Protein AF-A0A972YE16-F1 (afdb_monomer)

pLDDT: mean 86.66, std 11.6, range [50.47, 97.06]

Secondary structure (DSSP, 8-state):
-HHHHHHHHHHHHHHHHHHHHHHHHHHHH----SSSSS-TTHHHHHHHHHHHHHHHHHHHHHHTT---S------HHHHHHHHHHHHHHHHHHHHHHHHHHHHHHHHHHHHHHHHTT---HHHHHHHHHHHHHHHHIIIIIIS-PPPP----

Sequence (152 aa):
MMYNKTIDVCSGIFLSLLSIAIYLYAEQQYVGSGVNRYGPNFFPQVVSVMLLLASLTLIYQALKGNSLKNFETINKKGFIRTSIVLGFAIAYLFLMQVAGFYLATGIFLFVTMKFLGLKSYLVTLIVSACVATIVFGIFKVFLKIPLPEGLF

Structure (mmCIF, N/CA/C/O backbone):
data_AF-A0A972YE16-F1
#
_entry.id   AF-A0A972YE16-F1
#
loop_
_atom_site.group_PDB
_atom_site.id
_atom_site.type_symbol
_atom_site.label_atom_id
_atom_site.label_alt_id
_atom_site.label_comp_id
_atom_site.label_asym_id
_atom_site.label_entity_id
_atom_site.label_seq_id
_atom_site.pdbx_PDB_ins_code
_atom_site.Cartn_x
_atom_site.Cartn_y
_atom_site.Cartn_z
_atom_site.occupancy
_atom_site.B_iso_or_equiv
_atom_site.auth_seq_id
_atom_site.auth_comp_id
_atom_site.auth_asym_id
_atom_site.auth_atom_id
_atom_site.pdbx_PDB_model_num
ATOM 1 N N . MET A 1 1 ? -19.187 -2.133 26.327 1.00 50.47 1 MET A N 1
ATOM 2 C CA . MET A 1 1 ? -18.179 -1.046 26.255 1.00 50.47 1 MET A CA 1
ATOM 3 C C . MET A 1 1 ? -16.762 -1.551 26.547 1.00 50.47 1 MET A C 1
ATOM 5 O O . MET A 1 1 ? -15.884 -1.274 25.747 1.00 50.47 1 MET A O 1
ATOM 9 N N . MET A 1 2 ? -16.529 -2.345 27.605 1.00 55.69 2 MET A N 1
ATOM 10 C CA . MET A 1 2 ? -15.196 -2.925 27.891 1.00 55.69 2 MET A CA 1
ATOM 11 C C . MET A 1 2 ? -14.689 -3.917 26.825 1.00 55.69 2 MET A C 1
ATOM 13 O O . MET A 1 2 ? -13.504 -3.914 26.527 1.00 55.69 2 MET A O 1
ATOM 17 N N . TYR A 1 3 ? -15.576 -4.710 26.207 1.00 64.75 3 TYR A N 1
ATOM 18 C CA . TYR A 1 3 ? -1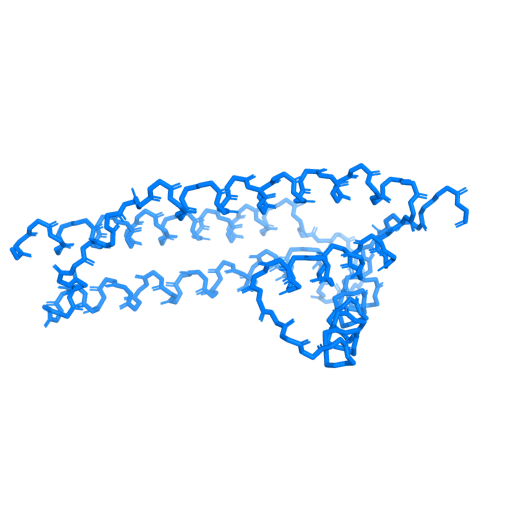5.216 -5.696 25.172 1.00 64.75 3 TYR A CA 1
ATOM 19 C C . TYR A 1 3 ? -14.510 -5.070 23.953 1.00 64.75 3 TYR A C 1
ATOM 21 O O . TYR A 1 3 ? -13.434 -5.517 23.568 1.00 64.75 3 TYR A O 1
ATOM 29 N N . ASN A 1 4 ? -15.059 -3.979 23.404 1.00 72.75 4 ASN A N 1
ATOM 30 C CA . ASN A 1 4 ? -14.493 -3.291 22.236 1.00 72.75 4 ASN A CA 1
ATOM 31 C C . ASN A 1 4 ? -13.130 -2.666 22.564 1.00 72.75 4 ASN A C 1
ATOM 33 O O . ASN A 1 4 ? -12.197 -2.771 21.778 1.00 72.75 4 ASN A O 1
ATOM 37 N N . LYS A 1 5 ? -12.984 -2.095 23.769 1.00 79.00 5 LYS A N 1
ATOM 38 C CA . LYS A 1 5 ? -11.709 -1.544 24.241 1.00 79.00 5 LYS A CA 1
ATOM 39 C C . LYS A 1 5 ? -10.611 -2.611 24.283 1.00 79.00 5 LYS A C 1
ATOM 41 O O . LYS A 1 5 ? -9.505 -2.351 23.824 1.00 79.00 5 LYS A O 1
ATOM 46 N N . THR A 1 6 ? -10.901 -3.797 24.821 1.00 82.62 6 THR A N 1
ATOM 47 C CA . THR A 1 6 ? -9.911 -4.882 24.902 1.00 82.62 6 THR A CA 1
ATOM 48 C C . THR A 1 6 ? -9.509 -5.385 23.514 1.00 82.62 6 THR A C 1
ATOM 50 O O . THR A 1 6 ? -8.330 -5.650 23.296 1.00 82.62 6 THR A O 1
ATOM 53 N N . ILE A 1 7 ? -10.446 -5.462 22.563 1.00 84.75 7 ILE A N 1
ATOM 54 C CA . ILE A 1 7 ? -10.161 -5.880 21.180 1.00 84.75 7 ILE A CA 1
ATOM 55 C C . ILE A 1 7 ? -9.313 -4.848 20.441 1.00 84.75 7 ILE A C 1
ATOM 57 O O . ILE A 1 7 ? -8.331 -5.233 19.810 1.00 84.75 7 ILE A O 1
ATOM 61 N N . ASP A 1 8 ? -9.644 -3.560 20.540 1.00 87.44 8 ASP A N 1
ATOM 62 C CA . ASP A 1 8 ? -8.878 -2.497 19.881 1.00 87.44 8 ASP A CA 1
ATOM 63 C C . ASP A 1 8 ? -7.451 -2.428 20.445 1.00 87.44 8 ASP A C 1
ATOM 65 O O . ASP A 1 8 ? -6.483 -2.346 19.691 1.00 87.44 8 ASP A O 1
ATOM 69 N N . VAL A 1 9 ? -7.291 -2.547 21.769 1.00 89.88 9 VAL A N 1
ATOM 70 C CA . VAL A 1 9 ? -5.966 -2.594 22.408 1.00 89.88 9 VAL A CA 1
ATOM 71 C C . VAL A 1 9 ? -5.197 -3.852 21.997 1.00 89.88 9 VAL A C 1
ATOM 73 O O . VAL A 1 9 ? -4.026 -3.751 21.643 1.00 89.88 9 VAL A O 1
ATOM 76 N N . CYS A 1 10 ? -5.835 -5.025 21.995 1.00 91.69 10 CYS A N 1
ATOM 77 C CA . CYS A 1 10 ? -5.191 -6.277 21.596 1.00 91.69 10 CYS A CA 1
ATOM 78 C C . CYS A 1 10 ? -4.760 -6.249 20.121 1.00 91.69 10 CYS A C 1
ATOM 80 O O . CYS A 1 10 ? -3.615 -6.571 19.808 1.00 91.69 10 CYS A O 1
ATOM 82 N N . SER A 1 11 ? -5.637 -5.774 19.233 1.00 91.44 11 SER A N 1
ATOM 83 C CA . SER A 1 11 ? -5.346 -5.595 17.806 1.00 91.44 11 SER A CA 1
ATOM 84 C C . SER A 1 11 ? -4.216 -4.590 17.603 1.00 91.44 11 SER A C 1
ATOM 86 O O . SER A 1 11 ? -3.296 -4.845 16.834 1.00 91.44 11 SER A O 1
ATOM 88 N N . GLY A 1 12 ? -4.234 -3.474 18.334 1.00 92.69 12 GLY A N 1
ATOM 89 C CA . GLY A 1 12 ? -3.176 -2.470 18.288 1.00 92.69 12 GLY A CA 1
ATOM 90 C C . GLY A 1 12 ? -1.822 -3.009 18.748 1.00 92.69 12 GLY A C 1
ATOM 91 O O . GLY A 1 12 ? -0.823 -2.773 18.078 1.00 92.69 12 GLY A O 1
ATOM 92 N N . ILE A 1 13 ? -1.778 -3.774 19.844 1.00 94.69 13 ILE A N 1
ATOM 93 C CA . ILE A 1 13 ? -0.544 -4.416 20.332 1.00 94.69 13 ILE A CA 1
ATOM 94 C C . ILE A 1 13 ? -0.027 -5.441 19.318 1.00 94.69 13 ILE A C 1
ATOM 96 O O . ILE A 1 13 ? 1.165 -5.489 19.028 1.00 94.69 13 ILE A O 1
ATOM 100 N N . PHE A 1 14 ? -0.913 -6.255 18.749 1.00 96.12 14 PHE A N 1
ATOM 101 C CA . PHE A 1 14 ? -0.526 -7.212 17.719 1.00 96.12 14 PHE A CA 1
ATOM 102 C C . PHE A 1 14 ? 0.060 -6.509 16.485 1.00 96.12 14 PHE A C 1
ATOM 104 O O . PHE A 1 14 ? 1.132 -6.883 16.009 1.00 96.12 14 PHE A O 1
ATOM 111 N N . LEU A 1 15 ? -0.606 -5.460 15.992 1.00 95.81 15 LEU A N 1
ATOM 112 C CA . LEU A 1 15 ? -0.152 -4.694 14.831 1.00 95.81 15 LEU A CA 1
ATOM 113 C C . LEU A 1 15 ? 1.155 -3.939 15.103 1.00 95.81 15 LEU A C 1
ATOM 115 O O . LEU A 1 15 ? 1.986 -3.844 14.200 1.00 95.81 15 LEU A O 1
ATOM 119 N N . SER A 1 16 ? 1.371 -3.436 16.322 1.00 95.69 16 SER A N 1
ATOM 120 C CA . SER A 1 16 ? 2.624 -2.767 16.685 1.00 95.69 16 SER A CA 1
ATOM 121 C C . SER A 1 16 ? 3.795 -3.751 16.726 1.00 95.69 16 SER A C 1
ATOM 123 O O . SER A 1 16 ? 4.851 -3.464 16.160 1.00 95.69 16 SER A O 1
ATOM 125 N N . LEU A 1 17 ? 3.599 -4.943 17.299 1.00 96.88 17 LEU A N 1
ATOM 126 C CA . LEU A 1 17 ? 4.597 -6.017 17.284 1.00 96.88 17 LEU A CA 1
ATOM 127 C C . LEU A 1 17 ? 4.903 -6.482 15.858 1.00 96.88 17 LEU A C 1
ATOM 129 O O . LEU A 1 17 ? 6.072 -6.580 15.485 1.00 96.88 17 LEU A O 1
ATOM 133 N N . LEU A 1 18 ? 3.867 -6.712 15.044 1.00 96.50 18 LEU A N 1
ATOM 134 C CA . LEU A 1 18 ? 4.016 -7.075 13.634 1.00 96.50 18 LEU A CA 1
ATOM 135 C C . LEU A 1 18 ? 4.799 -6.004 12.868 1.00 96.50 18 LEU A C 1
ATOM 137 O O . LEU A 1 18 ? 5.696 -6.327 12.094 1.00 96.50 18 LEU A O 1
ATOM 141 N N . SER A 1 19 ? 4.498 -4.731 13.112 1.00 95.69 19 SER A N 1
ATOM 142 C CA . SER A 1 19 ? 5.213 -3.614 12.509 1.00 95.69 19 SER A CA 1
ATOM 143 C C . SER A 1 19 ? 6.702 -3.621 12.859 1.00 95.69 19 SER A C 1
ATOM 145 O O . SER A 1 19 ? 7.539 -3.477 11.969 1.00 95.69 19 SER A O 1
ATOM 147 N N . ILE A 1 20 ? 7.046 -3.783 14.139 1.00 96.00 20 ILE A N 1
ATOM 148 C CA . ILE A 1 20 ? 8.446 -3.837 14.582 1.00 96.00 20 ILE A CA 1
ATOM 149 C C . ILE A 1 20 ? 9.151 -5.038 13.940 1.00 96.00 20 ILE A C 1
ATOM 151 O O . ILE A 1 20 ? 10.258 -4.896 13.425 1.00 96.00 20 ILE A O 1
ATOM 155 N N . ALA A 1 21 ? 8.491 -6.198 13.898 1.00 95.12 21 ALA A N 1
ATOM 156 C CA . ALA A 1 21 ? 9.028 -7.391 13.254 1.00 95.12 21 ALA A CA 1
ATOM 157 C C . ALA A 1 21 ? 9.303 -7.169 11.757 1.00 95.12 21 ALA A C 1
ATOM 159 O O . ALA A 1 21 ? 10.379 -7.528 11.283 1.00 95.12 21 ALA A O 1
ATOM 160 N N . ILE A 1 22 ? 8.381 -6.532 11.024 1.00 93.56 22 ILE A N 1
ATOM 161 C CA . ILE A 1 22 ? 8.568 -6.196 9.603 1.00 93.56 22 ILE A CA 1
ATOM 162 C C . ILE A 1 22 ? 9.753 -5.242 9.422 1.00 93.56 22 ILE A C 1
ATOM 164 O O . ILE A 1 22 ? 10.567 -5.466 8.527 1.00 93.56 22 ILE A O 1
ATOM 168 N N . TYR A 1 23 ? 9.870 -4.207 10.260 1.00 94.12 23 TYR A N 1
ATOM 169 C CA . TYR A 1 23 ? 10.967 -3.238 10.173 1.00 94.12 23 TYR A CA 1
ATOM 170 C C . TYR A 1 23 ? 12.328 -3.924 10.343 1.00 94.12 23 TYR A C 1
ATOM 172 O O . TYR A 1 23 ? 13.205 -3.785 9.490 1.00 94.12 23 TYR A O 1
ATOM 180 N N . LEU A 1 24 ? 12.477 -4.711 11.414 1.00 92.75 24 LEU A N 1
ATOM 181 C CA . LEU A 1 24 ? 13.721 -5.419 11.728 1.00 92.75 24 LEU A CA 1
ATOM 182 C C . LEU A 1 24 ? 14.053 -6.478 10.673 1.00 92.75 24 LEU A C 1
ATOM 184 O O . LEU A 1 24 ? 15.202 -6.600 10.258 1.00 92.75 24 LEU A O 1
ATOM 188 N N . TYR A 1 25 ? 13.051 -7.223 10.199 1.00 90.75 25 TYR A N 1
ATOM 189 C CA . TYR A 1 25 ? 13.246 -8.206 9.136 1.00 90.75 25 TYR A CA 1
ATOM 190 C C . TYR A 1 25 ? 13.701 -7.538 7.837 1.00 90.75 25 TYR A C 1
ATOM 192 O O . TYR A 1 25 ? 14.615 -8.026 7.172 1.00 90.75 25 TYR A O 1
ATOM 200 N N . ALA A 1 26 ? 13.105 -6.395 7.489 1.00 87.81 26 ALA A N 1
ATOM 201 C CA . ALA A 1 26 ? 13.488 -5.659 6.298 1.00 87.81 26 ALA A CA 1
ATOM 202 C C . ALA A 1 26 ? 14.907 -5.094 6.383 1.00 87.81 26 ALA A C 1
ATOM 204 O O . ALA A 1 26 ? 15.638 -5.109 5.392 1.00 87.81 26 ALA A O 1
ATOM 205 N N . GLU A 1 27 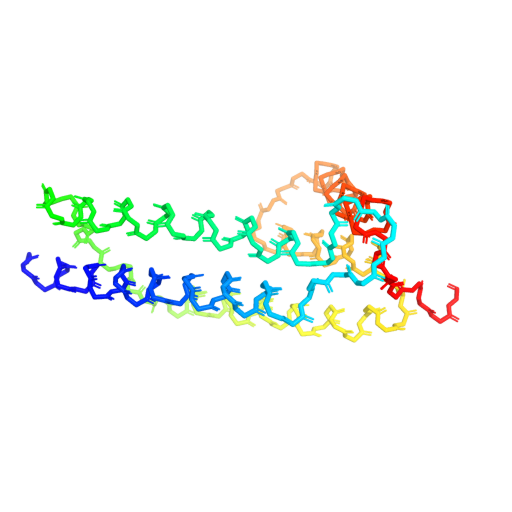? 15.307 -4.637 7.566 1.00 85.12 27 GLU A N 1
ATOM 206 C CA . GLU A 1 27 ? 16.671 -4.200 7.839 1.00 85.12 27 GLU A CA 1
ATOM 207 C C . GLU A 1 27 ? 17.679 -5.356 7.776 1.00 85.12 27 GLU A C 1
ATOM 209 O O . GLU A 1 27 ? 18.785 -5.173 7.290 1.00 85.12 27 GLU A O 1
ATOM 214 N N . GLN A 1 28 ? 17.322 -6.570 8.188 1.00 84.12 28 GLN A N 1
ATOM 215 C CA . GLN A 1 28 ? 18.258 -7.696 8.116 1.00 84.12 28 GLN A CA 1
ATOM 216 C C . GLN A 1 28 ? 18.376 -8.306 6.713 1.00 84.12 28 GLN A C 1
ATOM 218 O O . GLN A 1 28 ? 19.469 -8.685 6.302 1.00 84.12 28 GLN A O 1
ATOM 223 N N . GLN A 1 29 ? 17.263 -8.430 5.985 1.00 78.56 29 GLN A N 1
ATOM 224 C CA . GLN A 1 29 ? 17.197 -9.230 4.751 1.00 78.56 29 GLN A CA 1
ATOM 225 C C . GLN A 1 29 ? 17.293 -8.405 3.467 1.00 78.56 29 GLN A C 1
ATOM 227 O O . GLN A 1 29 ? 17.747 -8.911 2.444 1.00 78.56 29 GLN A O 1
ATOM 232 N N . TYR A 1 30 ? 16.864 -7.140 3.496 1.00 71.81 30 TYR A N 1
ATOM 233 C CA . TYR A 1 30 ? 16.756 -6.306 2.294 1.00 71.81 30 TYR A CA 1
ATOM 234 C C . TYR A 1 30 ? 17.708 -5.105 2.302 1.00 71.81 30 TYR A C 1
ATOM 236 O O . TYR A 1 30 ? 17.550 -4.192 1.482 1.00 71.81 30 TYR A O 1
ATOM 244 N N . VAL A 1 31 ? 18.693 -5.077 3.212 1.00 68.94 31 VAL A N 1
ATOM 245 C CA . VAL A 1 31 ? 19.793 -4.107 3.146 1.00 68.94 31 VAL A CA 1
ATOM 246 C C . VAL A 1 31 ? 20.580 -4.375 1.870 1.00 68.94 31 VAL A C 1
ATOM 248 O O . VAL A 1 31 ? 21.307 -5.357 1.740 1.00 68.94 31 VAL A O 1
ATOM 251 N N . GLY A 1 32 ? 20.373 -3.504 0.884 1.00 61.94 32 GLY A N 1
ATOM 252 C CA . GLY A 1 32 ? 21.047 -3.593 -0.401 1.00 61.94 32 GLY A CA 1
ATOM 253 C C . GLY A 1 32 ? 22.553 -3.429 -0.221 1.00 61.94 32 GLY A C 1
ATOM 254 O O . GLY A 1 32 ? 23.014 -2.407 0.277 1.00 61.94 32 GLY A O 1
ATOM 255 N N . SER A 1 33 ? 23.329 -4.412 -0.667 1.00 54.09 33 SER A N 1
ATOM 256 C CA . SER A 1 33 ? 24.799 -4.399 -0.637 1.00 54.09 33 SER A CA 1
ATOM 257 C C . SER A 1 33 ? 25.407 -3.537 -1.763 1.00 54.09 33 SER A C 1
ATOM 259 O O . SER A 1 33 ? 26.363 -3.951 -2.414 1.00 54.09 33 SER A O 1
ATOM 261 N N . GLY A 1 34 ? 24.836 -2.364 -2.063 1.00 55.38 34 GLY A N 1
ATOM 262 C CA . GLY A 1 34 ? 25.173 -1.588 -3.264 1.00 55.38 34 GLY A CA 1
ATOM 263 C C . GLY A 1 34 ? 25.252 -0.075 -3.055 1.00 55.38 34 GLY A C 1
ATOM 264 O O . GLY A 1 34 ? 24.704 0.467 -2.107 1.00 55.38 34 GLY A O 1
ATOM 265 N N . VAL A 1 35 ? 25.901 0.605 -4.007 1.00 54.59 35 VAL A N 1
ATOM 266 C CA . VAL A 1 35 ? 26.307 2.034 -4.050 1.00 54.59 35 VAL A CA 1
ATOM 267 C C . VAL A 1 35 ? 25.172 3.068 -3.821 1.00 54.59 35 VAL A C 1
ATOM 269 O O . VAL A 1 35 ? 25.432 4.266 -3.757 1.00 54.59 35 VAL A O 1
ATOM 272 N N . ASN A 1 36 ? 23.906 2.655 -3.682 1.00 58.38 36 ASN A N 1
ATOM 273 C CA . ASN A 1 36 ? 22.781 3.568 -3.442 1.00 58.38 36 ASN A CA 1
ATOM 274 C C . ASN A 1 36 ? 22.470 3.704 -1.944 1.00 58.38 36 ASN A C 1
ATOM 276 O O . ASN A 1 36 ? 22.448 2.728 -1.203 1.00 58.38 36 ASN A O 1
ATOM 280 N N . ARG A 1 37 ? 22.130 4.927 -1.524 1.00 62.50 37 ARG A N 1
ATOM 281 C CA . ARG A 1 37 ? 21.771 5.272 -0.136 1.00 62.50 37 ARG A CA 1
ATOM 282 C C . ARG A 1 37 ? 20.465 4.623 0.357 1.00 62.50 37 ARG A C 1
ATOM 284 O O . ARG A 1 37 ? 20.266 4.531 1.562 1.00 62.50 37 ARG A O 1
ATOM 291 N N . TYR A 1 38 ? 19.592 4.189 -0.554 1.00 67.69 38 TYR A N 1
ATOM 292 C CA . TYR A 1 38 ? 18.311 3.549 -0.244 1.00 67.69 38 TYR A CA 1
ATOM 293 C C . TYR A 1 38 ? 18.196 2.227 -1.007 1.00 67.69 38 TYR A C 1
ATOM 295 O O . TYR A 1 38 ? 18.365 2.201 -2.227 1.00 67.69 38 TYR A O 1
ATOM 303 N N . GLY A 1 39 ? 17.949 1.139 -0.276 1.00 74.19 39 GLY A N 1
ATOM 304 C CA . GLY A 1 39 ? 17.786 -0.206 -0.822 1.00 74.19 39 GLY A CA 1
ATOM 305 C C . GLY A 1 39 ? 16.321 -0.660 -0.857 1.00 74.19 39 GLY A C 1
ATOM 306 O O . GLY A 1 39 ? 15.423 0.081 -0.446 1.00 74.19 39 GLY A O 1
ATOM 307 N N . PRO A 1 40 ? 16.060 -1.899 -1.309 1.00 79.31 40 PRO A N 1
ATOM 308 C CA . PRO A 1 40 ? 14.720 -2.492 -1.316 1.00 79.31 40 PRO A CA 1
ATOM 309 C C . PRO A 1 40 ? 14.049 -2.544 0.068 1.00 79.31 40 PRO A C 1
ATOM 311 O O . PRO A 1 40 ? 12.823 -2.575 0.146 1.00 79.31 40 PRO A O 1
ATOM 314 N N . ASN A 1 41 ? 14.831 -2.492 1.155 1.00 85.75 41 ASN A N 1
ATOM 315 C CA . ASN A 1 41 ? 14.352 -2.365 2.535 1.00 85.75 41 ASN A CA 1
ATOM 316 C C . ASN A 1 41 ? 13.548 -1.089 2.817 1.00 85.75 41 ASN A C 1
ATOM 318 O O . ASN A 1 41 ? 12.711 -1.097 3.720 1.00 85.75 41 ASN A O 1
ATOM 322 N N . PHE A 1 42 ? 13.760 -0.015 2.051 1.00 87.94 42 PHE A N 1
ATOM 323 C CA . PHE A 1 42 ? 13.134 1.279 2.312 1.00 87.94 42 PHE A CA 1
ATOM 324 C C . PHE A 1 42 ? 11.604 1.205 2.267 1.00 87.94 42 PHE A C 1
ATOM 326 O O . PHE A 1 42 ? 10.927 1.748 3.138 1.00 87.94 42 PHE A O 1
ATOM 333 N N . PHE A 1 43 ? 11.039 0.501 1.281 1.00 88.12 43 PHE A N 1
ATOM 334 C CA . PHE A 1 43 ? 9.586 0.403 1.147 1.00 88.12 43 PHE A CA 1
ATOM 335 C C . PHE A 1 43 ? 8.934 -0.351 2.323 1.00 88.12 43 PHE A C 1
ATOM 337 O O . PHE A 1 43 ? 8.056 0.232 2.968 1.00 88.12 43 PHE A O 1
ATOM 344 N N . PRO A 1 44 ? 9.370 -1.577 2.686 1.00 89.94 44 PRO A N 1
ATOM 345 C CA . PRO A 1 44 ? 8.880 -2.252 3.887 1.00 89.94 44 PRO A CA 1
ATOM 346 C C . PRO A 1 44 ? 9.051 -1.426 5.169 1.00 89.94 44 PRO A C 1
ATOM 348 O O . PRO A 1 44 ? 8.147 -1.405 6.004 1.00 89.94 44 PRO A O 1
ATOM 351 N N . GLN A 1 45 ? 10.167 -0.702 5.314 1.00 92.00 45 GLN A N 1
ATOM 352 C CA . GLN A 1 45 ? 10.418 0.157 6.473 1.00 92.00 45 GLN A CA 1
ATOM 353 C C . G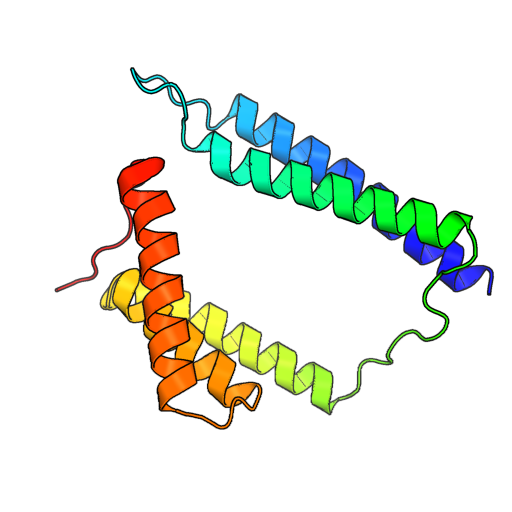LN A 1 45 ? 9.404 1.302 6.563 1.00 92.00 45 GLN A C 1
ATOM 355 O O . GLN A 1 45 ? 8.786 1.480 7.611 1.00 92.00 45 GLN A O 1
ATOM 360 N N . VAL A 1 46 ? 9.149 2.031 5.474 1.00 93.38 46 VAL A N 1
ATOM 361 C CA . VAL A 1 46 ? 8.144 3.111 5.465 1.00 93.38 46 VAL A CA 1
ATOM 362 C C . VAL A 1 46 ? 6.752 2.575 5.806 1.00 93.38 46 VAL A C 1
ATOM 364 O O . VAL A 1 46 ? 6.067 3.147 6.656 1.00 93.38 46 VAL A O 1
ATOM 367 N N . VAL A 1 47 ? 6.346 1.455 5.196 1.00 93.62 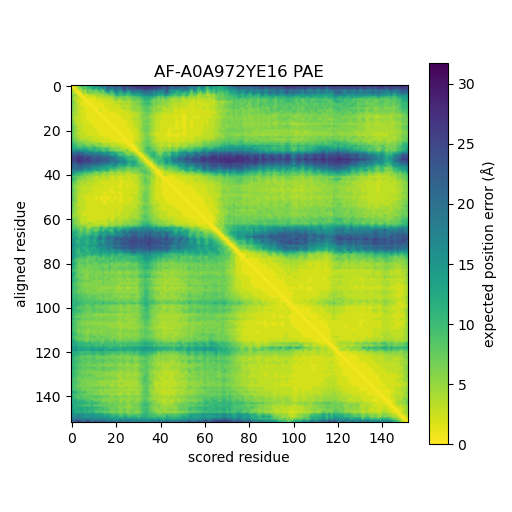47 VAL A N 1
ATOM 368 C CA . VAL A 1 47 ? 5.041 0.827 5.466 1.00 93.62 47 VAL A CA 1
ATOM 369 C C . VAL A 1 47 ? 4.935 0.384 6.923 1.00 93.62 47 VAL A C 1
ATOM 371 O O . VAL A 1 47 ? 3.902 0.610 7.551 1.00 93.62 47 VAL A O 1
ATOM 374 N N . SER A 1 48 ? 6.000 -0.189 7.488 1.00 94.94 48 SER A N 1
ATOM 375 C CA . SER A 1 48 ? 6.017 -0.556 8.904 1.00 94.94 48 SER A CA 1
ATOM 376 C C . SER A 1 48 ? 5.888 0.676 9.804 1.00 94.94 48 SER A C 1
ATOM 378 O O . SER A 1 48 ? 5.016 0.703 10.657 1.00 94.94 48 SER A O 1
ATOM 380 N N . VAL A 1 49 ? 6.614 1.771 9.563 1.00 96.00 49 VAL A N 1
ATOM 381 C CA . VAL A 1 49 ? 6.454 2.998 10.366 1.00 96.00 49 VAL A CA 1
ATOM 382 C C . VAL A 1 49 ? 5.017 3.530 10.298 1.00 96.00 49 VAL A C 1
ATOM 384 O O . VAL A 1 49 ? 4.443 3.880 11.330 1.00 96.00 49 VAL A O 1
ATOM 387 N N . MET A 1 50 ? 4.394 3.536 9.115 1.00 96.38 50 MET A N 1
ATOM 388 C CA . MET A 1 50 ? 2.981 3.914 8.973 1.00 96.38 50 MET A CA 1
ATOM 389 C C . MET A 1 50 ? 2.050 2.981 9.759 1.00 96.38 50 MET A C 1
ATOM 391 O O . MET A 1 50 ? 1.131 3.456 10.429 1.00 96.38 50 MET A O 1
ATOM 395 N N . LEU A 1 51 ? 2.298 1.669 9.715 1.00 96.44 51 LEU A N 1
ATOM 396 C CA . LEU A 1 51 ? 1.537 0.674 10.470 1.00 96.44 51 LEU A CA 1
ATOM 397 C C . LEU A 1 51 ? 1.706 0.862 11.983 1.00 96.44 51 LEU A C 1
ATOM 399 O O . LEU A 1 51 ? 0.721 0.792 12.718 1.00 96.44 51 LEU A O 1
ATOM 403 N N . LEU A 1 52 ? 2.922 1.161 12.447 1.00 97.06 52 LEU A N 1
ATOM 404 C CA . LEU A 1 52 ? 3.204 1.461 13.845 1.00 97.06 52 LEU A CA 1
ATOM 405 C C . LEU A 1 52 ? 2.405 2.681 14.299 1.00 97.06 52 LEU A C 1
ATOM 407 O O . LEU A 1 52 ? 1.687 2.602 15.293 1.00 97.06 52 LEU A O 1
ATOM 411 N N . LEU A 1 53 ? 2.451 3.780 13.545 1.00 96.75 53 LEU A N 1
ATOM 412 C CA . LEU A 1 53 ? 1.677 4.985 13.852 1.00 96.75 53 LEU A CA 1
ATOM 413 C C . LEU A 1 53 ? 0.171 4.693 13.884 1.00 96.75 53 LEU A C 1
ATOM 415 O O . LEU A 1 53 ? -0.508 5.072 14.841 1.00 96.75 53 LEU A O 1
ATOM 419 N N . ALA A 1 54 ? -0.351 3.956 12.902 1.00 94.69 54 ALA A N 1
ATOM 420 C CA . ALA A 1 54 ? -1.750 3.538 12.886 1.00 94.69 54 ALA A CA 1
ATOM 421 C C . ALA A 1 54 ? -2.106 2.697 14.130 1.00 94.69 54 ALA A C 1
ATOM 423 O O . ALA A 1 54 ? -3.100 2.973 14.799 1.00 94.69 54 ALA A O 1
ATOM 424 N N . SER A 1 55 ? -1.260 1.738 14.513 1.00 94.56 55 SER A N 1
ATOM 425 C CA . SER A 1 55 ? -1.477 0.898 15.697 1.00 94.56 55 SER A CA 1
ATOM 426 C C . SER A 1 55 ? -1.460 1.701 17.005 1.00 94.56 55 SER A C 1
ATOM 428 O O . SER A 1 55 ? -2.326 1.516 17.861 1.00 94.56 55 SER A O 1
ATOM 430 N N . LEU A 1 56 ? -0.545 2.668 17.138 1.00 94.56 56 LEU A N 1
ATOM 431 C CA . LEU A 1 56 ? -0.461 3.550 18.302 1.00 94.56 56 LEU A CA 1
ATOM 432 C C . LEU A 1 56 ? -1.684 4.464 18.401 1.00 94.56 56 LEU A C 1
ATOM 434 O O . LEU A 1 56 ? -2.234 4.635 19.489 1.00 94.56 56 LEU A O 1
ATOM 438 N N . THR A 1 57 ? -2.158 5.012 17.276 1.00 92.75 57 THR A N 1
ATOM 439 C CA . THR A 1 57 ? -3.390 5.819 17.263 1.00 92.75 57 THR A CA 1
ATOM 440 C C . THR A 1 57 ? -4.627 4.992 17.615 1.00 92.75 57 THR A C 1
ATOM 442 O O . THR A 1 57 ? -5.524 5.512 18.282 1.00 92.75 57 THR A O 1
ATOM 445 N N . LEU A 1 58 ? -4.677 3.711 17.236 1.00 91.62 58 LEU A N 1
ATOM 446 C CA . LEU A 1 58 ? -5.744 2.783 17.625 1.00 91.62 58 LEU A CA 1
ATOM 447 C C . LEU A 1 58 ? -5.747 2.550 19.146 1.00 91.62 58 LEU A C 1
ATOM 449 O O . LEU A 1 58 ? -6.778 2.727 19.795 1.00 91.62 58 LEU A O 1
ATOM 453 N N . ILE A 1 59 ? -4.583 2.239 19.731 1.00 91.00 59 ILE A N 1
ATOM 454 C CA . ILE A 1 59 ? -4.428 2.056 21.185 1.00 91.00 59 ILE A CA 1
ATOM 455 C C . ILE A 1 59 ? -4.806 3.342 21.924 1.00 91.00 59 ILE A C 1
ATOM 457 O O . ILE A 1 59 ? -5.584 3.302 22.877 1.00 91.00 59 ILE A O 1
ATOM 461 N N . TYR A 1 60 ? -4.302 4.493 21.472 1.00 92.06 60 TYR A N 1
ATOM 462 C CA . TYR A 1 60 ? -4.602 5.789 22.079 1.00 92.06 60 TYR A CA 1
ATOM 463 C C . TYR A 1 60 ? -6.110 6.085 22.082 1.00 92.06 60 TYR A C 1
ATOM 465 O O . TYR A 1 60 ? -6.665 6.478 23.112 1.00 92.06 60 TYR A O 1
ATOM 473 N N . GLN A 1 61 ? -6.800 5.841 20.963 1.00 88.12 61 GLN A N 1
ATOM 474 C CA . GLN A 1 61 ? -8.252 6.015 20.869 1.00 88.12 61 GLN A CA 1
ATOM 475 C C . GLN A 1 61 ? -9.012 5.049 21.786 1.00 88.12 61 GLN A C 1
ATOM 477 O O . GLN A 1 61 ? -9.944 5.472 22.478 1.00 88.12 61 GLN A O 1
ATOM 482 N N . ALA A 1 62 ? -8.587 3.787 21.862 1.00 87.88 62 ALA A N 1
ATOM 483 C CA . ALA A 1 62 ? -9.189 2.792 22.744 1.00 87.88 62 ALA A CA 1
ATOM 484 C C . ALA A 1 62 ? -9.018 3.155 24.230 1.00 87.88 62 ALA A C 1
ATOM 486 O O . ALA A 1 62 ? -9.955 3.027 25.025 1.00 87.88 62 ALA A O 1
ATOM 487 N N . LEU A 1 63 ? -7.845 3.669 24.616 1.00 86.69 63 LEU A N 1
ATOM 488 C CA . LEU A 1 63 ? -7.573 4.140 25.977 1.00 86.69 63 LEU A CA 1
ATOM 489 C C . LEU A 1 63 ? -8.413 5.371 26.341 1.00 86.69 63 LEU A C 1
ATOM 491 O O . LEU A 1 63 ? -8.928 5.428 27.458 1.00 86.69 63 LEU A O 1
ATOM 495 N N . LYS A 1 64 ? -8.625 6.293 25.392 1.00 86.56 64 LYS A N 1
ATOM 496 C CA . LYS A 1 64 ? -9.482 7.483 25.555 1.00 86.56 64 LYS A CA 1
ATOM 497 C C . LYS A 1 64 ? -10.985 7.155 25.612 1.00 86.56 64 LYS A C 1
ATOM 499 O O . LYS A 1 64 ? -11.799 8.049 25.810 1.00 86.56 64 LYS A O 1
ATOM 504 N N . GLY A 1 65 ? -11.368 5.886 25.440 1.00 80.19 65 GLY A N 1
ATOM 505 C CA . GLY A 1 65 ? -12.772 5.462 25.407 1.00 80.19 65 GLY A CA 1
ATOM 506 C C . GLY A 1 65 ? -13.480 5.770 24.085 1.00 80.19 65 GLY A C 1
ATOM 507 O O . GLY A 1 65 ? -14.693 5.593 23.991 1.00 80.19 65 GLY A O 1
ATOM 508 N N . ASN A 1 66 ? -12.725 6.164 23.055 1.00 78.56 66 ASN A N 1
ATOM 509 C CA . ASN A 1 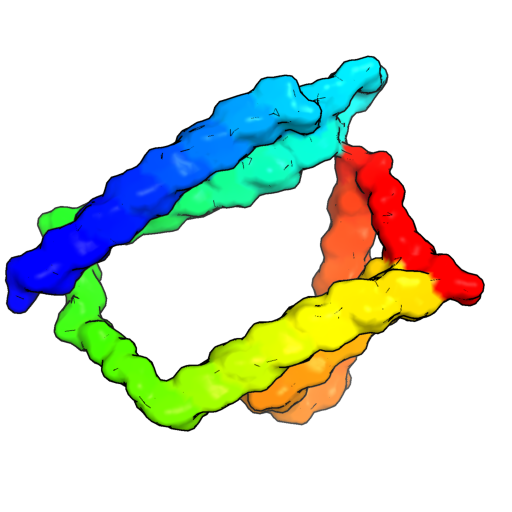66 ? -13.203 6.385 21.691 1.00 78.56 66 ASN A CA 1
ATOM 510 C C . ASN A 1 66 ? -13.111 5.100 20.847 1.00 78.56 66 ASN A C 1
ATOM 512 O O . ASN A 1 66 ? -12.964 5.170 19.631 1.00 78.56 66 ASN A O 1
ATOM 516 N N . SER A 1 67 ? -13.180 3.923 21.482 1.00 71.44 67 SER A N 1
ATOM 517 C CA . SER A 1 67 ? -13.295 2.647 20.767 1.00 71.44 67 SER A CA 1
ATOM 518 C C . SER A 1 67 ? -14.527 2.676 19.867 1.00 71.44 67 SER A C 1
ATOM 520 O O . SER A 1 67 ? -15.586 3.160 20.295 1.00 71.44 67 SER A O 1
ATOM 522 N N . LEU A 1 68 ? -14.424 2.115 18.662 1.00 66.56 68 LEU A N 1
ATOM 523 C CA . LEU A 1 68 ? -15.569 1.990 17.763 1.00 66.56 68 LEU A CA 1
ATOM 524 C C . LEU A 1 68 ? -16.699 1.252 18.498 1.00 66.56 68 LEU A C 1
ATOM 526 O O . LEU A 1 68 ? -16.563 0.107 18.930 1.00 66.56 68 LEU A O 1
ATOM 530 N N . LYS A 1 69 ? -17.823 1.947 18.712 1.00 57.25 69 LYS A N 1
ATOM 531 C CA . LYS A 1 69 ? -18.960 1.419 19.487 1.00 57.25 69 LYS A CA 1
ATOM 532 C C . LYS A 1 69 ? -19.698 0.299 18.757 1.00 57.25 69 LYS A C 1
ATOM 534 O O . LYS A 1 69 ? -20.306 -0.539 19.414 1.00 57.25 69 LYS A O 1
ATOM 539 N N . ASN A 1 70 ? -19.604 0.269 17.431 1.00 58.44 70 ASN A N 1
ATOM 540 C CA . ASN A 1 70 ? -20.249 -0.720 16.586 1.00 58.44 70 ASN A CA 1
ATOM 541 C C . ASN A 1 70 ? -19.173 -1.534 15.876 1.00 58.44 70 ASN A C 1
ATOM 543 O O . ASN A 1 70 ? -18.453 -1.000 15.036 1.00 58.44 70 ASN A O 1
ATOM 547 N N . PHE A 1 71 ? -19.090 -2.826 16.188 1.00 55.66 71 PHE A N 1
ATOM 548 C CA . PHE A 1 71 ? -18.535 -3.759 15.221 1.00 55.66 71 PHE A CA 1
ATOM 549 C C . PHE A 1 71 ? -19.498 -3.762 14.040 1.00 55.66 71 PHE A C 1
ATOM 551 O O . PHE A 1 71 ? -20.674 -4.100 14.208 1.00 55.66 71 PHE A O 1
ATOM 558 N N . GLU A 1 72 ? -19.034 -3.349 12.861 1.00 60.03 72 GLU A N 1
ATOM 559 C CA . GLU A 1 72 ? -19.785 -3.654 11.653 1.00 60.03 72 GLU A CA 1
ATOM 560 C C . GLU A 1 72 ? -19.901 -5.174 11.581 1.00 60.03 72 GLU A C 1
ATOM 562 O O . GLU A 1 72 ? -18.914 -5.894 11.426 1.00 60.03 72 GLU A O 1
ATOM 567 N N . THR A 1 73 ? -21.115 -5.681 11.784 1.00 59.94 73 THR A N 1
ATOM 568 C CA . THR A 1 73 ? -21.372 -7.101 11.580 1.00 59.94 73 THR A CA 1
ATOM 569 C C . THR A 1 73 ? -21.075 -7.408 10.121 1.00 59.94 73 THR A C 1
ATOM 571 O O . THR A 1 73 ? -21.487 -6.666 9.224 1.00 59.94 73 THR A O 1
ATOM 574 N N . ILE A 1 74 ? -20.324 -8.484 9.874 1.00 64.88 74 ILE A N 1
ATOM 575 C CA . ILE A 1 74 ? -20.008 -8.917 8.515 1.00 64.88 74 ILE A CA 1
ATOM 576 C C . ILE A 1 74 ? -21.333 -9.266 7.830 1.00 64.88 74 ILE A C 1
ATOM 578 O O . ILE A 1 74 ? -21.891 -10.350 7.998 1.00 64.88 74 ILE A O 1
ATOM 582 N N . ASN A 1 75 ? -21.868 -8.320 7.063 1.00 80.38 75 ASN A N 1
ATOM 583 C CA . ASN A 1 75 ? -23.045 -8.549 6.248 1.00 80.38 75 ASN A CA 1
ATOM 584 C C . ASN A 1 75 ? -22.651 -9.514 5.124 1.00 80.38 75 ASN A C 1
ATOM 586 O O . ASN A 1 75 ? -21.610 -9.323 4.491 1.00 80.38 75 ASN A O 1
ATOM 590 N N . LYS A 1 76 ? -23.496 -10.505 4.812 1.00 83.12 76 LYS A N 1
ATOM 591 C CA . LYS A 1 76 ? -23.291 -11.424 3.676 1.00 83.12 76 LYS A CA 1
ATOM 592 C C . LYS A 1 76 ? -22.914 -10.679 2.389 1.00 83.12 76 LYS A C 1
ATOM 594 O O . LYS A 1 76 ? -22.023 -11.114 1.671 1.00 83.12 76 LYS A O 1
ATOM 599 N N . LYS A 1 77 ? -23.534 -9.521 2.122 1.00 84.00 77 LYS A N 1
ATOM 600 C CA . LYS A 1 77 ? -23.197 -8.680 0.958 1.00 84.00 77 LYS A CA 1
ATOM 601 C C . LYS A 1 77 ? -21.783 -8.093 1.033 1.00 84.00 77 LYS A C 1
ATOM 603 O O . LYS A 1 77 ? -21.106 -8.033 0.011 1.00 84.00 77 LYS A O 1
ATOM 608 N N . GLY A 1 78 ? -21.349 -7.658 2.217 1.00 84.81 78 GLY A N 1
ATOM 609 C CA . GLY A 1 78 ? -19.993 -7.157 2.452 1.00 84.81 78 GLY A CA 1
ATOM 610 C C . GLY A 1 78 ? -18.958 -8.264 2.280 1.00 84.81 78 GLY A C 1
ATOM 611 O O . GLY A 1 78 ? -17.998 -8.084 1.541 1.00 84.81 78 GLY A O 1
ATOM 612 N N . PHE A 1 79 ? -19.221 -9.442 2.852 1.00 88.50 79 PHE A N 1
ATOM 613 C CA . PHE A 1 79 ? -18.370 -10.620 2.693 1.00 88.50 79 PHE A CA 1
ATOM 614 C C . PHE A 1 79 ? -18.183 -11.000 1.221 1.00 88.50 79 PHE A C 1
ATOM 616 O O . PHE A 1 79 ? -17.052 -11.091 0.757 1.00 88.50 79 PHE A O 1
ATOM 623 N N . ILE A 1 80 ? -19.279 -11.121 0.461 1.00 90.75 80 ILE A N 1
ATOM 624 C CA . ILE A 1 80 ? -19.228 -11.449 -0.973 1.00 90.75 80 ILE A CA 1
ATOM 625 C C . ILE A 1 80 ? -18.412 -10.407 -1.748 1.00 90.75 80 ILE A C 1
ATOM 627 O O . ILE A 1 80 ? -17.579 -10.774 -2.573 1.00 90.75 80 ILE A O 1
ATOM 631 N N . ARG A 1 81 ? -18.610 -9.108 -1.477 1.00 89.94 81 ARG A N 1
ATOM 632 C CA . ARG A 1 81 ? -17.830 -8.042 -2.127 1.00 89.94 81 ARG A CA 1
ATOM 633 C C . ARG A 1 81 ? -16.338 -8.176 -1.833 1.00 89.94 81 ARG A C 1
ATOM 635 O O . ARG A 1 81 ? -15.546 -8.121 -2.769 1.00 89.94 81 ARG A O 1
ATOM 642 N N . THR A 1 82 ? -15.964 -8.392 -0.575 1.00 90.81 82 THR A N 1
ATOM 643 C CA . THR A 1 82 ? -14.564 -8.590 -0.181 1.00 90.81 82 THR A CA 1
ATOM 644 C C . THR A 1 82 ? -13.966 -9.829 -0.847 1.00 90.81 82 THR A C 1
ATOM 646 O O . THR A 1 82 ? -12.861 -9.754 -1.379 1.00 90.81 82 THR A O 1
ATOM 649 N N . SER A 1 83 ? -14.703 -10.943 -0.905 1.00 93.25 83 SER A N 1
ATOM 650 C CA . SER A 1 83 ? -14.261 -12.159 -1.598 1.00 93.25 83 SER A CA 1
ATOM 651 C C . SER A 1 83 ? -14.056 -11.944 -3.100 1.00 93.25 83 SER A C 1
ATOM 653 O O . SER A 1 83 ? -13.099 -12.468 -3.661 1.00 93.25 83 SER A O 1
ATOM 655 N N . ILE A 1 84 ? -14.907 -11.151 -3.758 1.00 94.75 84 ILE A N 1
ATOM 656 C CA . ILE A 1 84 ? -14.747 -10.827 -5.186 1.00 94.75 84 ILE A CA 1
ATOM 657 C C . ILE A 1 84 ? -13.497 -9.972 -5.415 1.00 94.75 84 ILE A C 1
ATOM 659 O O . ILE A 1 84 ? -12.718 -10.265 -6.318 1.00 94.75 84 ILE A O 1
ATOM 663 N N . VAL A 1 85 ? -13.267 -8.955 -4.579 1.00 94.50 85 VAL A N 1
ATOM 664 C CA . VAL A 1 85 ? -12.055 -8.120 -4.667 1.00 94.50 85 VAL A CA 1
ATOM 665 C C . VAL A 1 85 ? -10.799 -8.957 -4.428 1.00 94.50 85 VAL A C 1
ATOM 667 O O . VAL A 1 85 ? -9.809 -8.793 -5.139 1.00 94.50 85 VAL A O 1
ATOM 670 N N . LEU A 1 86 ? -10.848 -9.904 -3.488 1.00 95.19 86 LEU A N 1
ATOM 671 C CA . LEU A 1 86 ? -9.770 -10.871 -3.290 1.00 95.19 86 LEU A CA 1
ATOM 672 C C . LEU A 1 86 ? -9.548 -11.728 -4.549 1.00 95.19 86 LEU A C 1
ATOM 674 O O . LEU A 1 86 ? -8.408 -11.935 -4.956 1.00 95.19 86 LEU A O 1
ATOM 678 N N . GLY A 1 87 ? -10.623 -12.157 -5.213 1.00 96.19 87 GLY A N 1
ATOM 679 C CA . GLY A 1 87 ? -10.559 -12.830 -6.511 1.00 96.19 87 GLY A CA 1
ATOM 680 C C . GLY A 1 87 ? -9.882 -11.985 -7.596 1.00 96.19 87 GLY A C 1
ATOM 681 O O . GLY A 1 87 ? -9.042 -12.501 -8.330 1.00 96.19 87 GLY A O 1
ATOM 682 N N . PHE A 1 88 ? -10.165 -10.680 -7.666 1.00 96.12 88 PHE A N 1
ATOM 683 C CA . PHE A 1 88 ? -9.461 -9.769 -8.578 1.00 96.12 88 PHE A CA 1
ATOM 684 C C . PHE A 1 88 ? -7.975 -9.641 -8.248 1.00 96.12 88 PHE A C 1
ATOM 686 O O . PHE A 1 88 ? -7.159 -9.606 -9.167 1.00 96.12 88 PHE A O 1
ATOM 693 N N . ALA A 1 89 ? -7.610 -9.611 -6.965 1.00 95.25 89 ALA A N 1
ATOM 694 C CA . ALA A 1 89 ? -6.209 -9.579 -6.552 1.00 95.25 89 ALA A CA 1
ATOM 695 C C . ALA A 1 89 ? -5.467 -10.862 -6.965 1.00 95.25 89 ALA A C 1
ATOM 697 O O . ALA A 1 89 ? -4.336 -10.791 -7.438 1.00 95.25 89 ALA A O 1
ATOM 698 N N . ILE A 1 90 ? -6.116 -12.025 -6.861 1.00 96.06 90 ILE A N 1
ATOM 699 C CA . ILE A 1 90 ? -5.563 -13.296 -7.350 1.00 96.06 90 ILE A CA 1
ATOM 700 C C . ILE A 1 90 ? -5.424 -13.270 -8.879 1.00 96.06 90 ILE A C 1
ATOM 702 O O . ILE A 1 90 ? -4.361 -13.593 -9.403 1.00 96.06 90 ILE A O 1
ATOM 706 N N . ALA A 1 91 ? -6.460 -12.837 -9.603 1.00 95.56 91 ALA A N 1
ATOM 707 C CA . ALA A 1 91 ? -6.420 -12.710 -11.061 1.00 95.56 91 ALA A CA 1
ATOM 708 C C . ALA A 1 91 ? -5.311 -11.753 -11.534 1.00 95.56 91 ALA A C 1
ATOM 710 O O . ALA A 1 91 ? -4.657 -12.014 -12.542 1.00 95.56 91 ALA A O 1
ATOM 711 N N . TYR A 1 92 ? -5.057 -10.682 -10.781 1.00 95.38 92 TYR A N 1
ATOM 712 C CA . TYR A 1 92 ? -3.965 -9.746 -11.029 1.00 95.38 92 TYR A CA 1
ATOM 713 C C . TYR A 1 92 ? -2.586 -10.417 -10.983 1.00 95.38 92 TYR A C 1
ATOM 715 O O . TYR A 1 92 ? -1.746 -10.086 -11.816 1.00 95.38 92 TYR A O 1
ATOM 723 N N . LEU A 1 93 ? -2.356 -11.392 -10.095 1.00 93.75 93 LEU A N 1
ATOM 724 C CA . LEU A 1 93 ? -1.082 -12.124 -10.048 1.00 93.75 93 LEU A CA 1
ATOM 725 C C . LEU A 1 93 ? -0.816 -12.888 -11.352 1.00 93.75 93 LEU A C 1
ATOM 727 O O . LEU A 1 93 ? 0.291 -12.832 -11.883 1.00 93.75 93 LEU A O 1
ATOM 731 N N . PHE A 1 94 ? -1.836 -13.555 -11.896 1.00 94.12 94 PHE A N 1
ATOM 732 C CA . PHE A 1 94 ? -1.728 -14.254 -13.180 1.00 94.12 94 PHE A CA 1
ATOM 733 C C . PHE A 1 94 ? -1.590 -13.274 -14.347 1.00 94.12 94 PHE A C 1
ATOM 735 O O . PHE A 1 94 ? -0.749 -13.457 -15.224 1.00 94.12 94 PHE A O 1
ATOM 742 N N . LEU A 1 95 ? -2.380 -12.198 -14.337 1.00 93.19 95 LEU A N 1
ATOM 743 C CA . LEU A 1 95 ? -2.333 -11.174 -15.375 1.00 93.19 95 LEU A CA 1
ATOM 744 C C . LEU A 1 95 ? -0.972 -10.472 -15.418 1.00 93.19 95 LEU A C 1
ATOM 746 O O . LEU A 1 95 ? -0.480 -10.177 -16.501 1.00 93.19 95 LEU A O 1
ATOM 750 N N . MET A 1 96 ? -0.344 -10.244 -14.264 1.00 94.06 96 MET A N 1
ATOM 751 C CA . MET A 1 96 ? 0.986 -9.643 -14.168 1.00 94.06 96 MET A CA 1
ATOM 752 C C . MET A 1 96 ? 2.055 -10.489 -14.863 1.00 94.06 96 MET A C 1
ATOM 754 O O . MET A 1 96 ? 2.946 -9.921 -15.490 1.00 94.06 96 MET A O 1
ATOM 758 N N . GLN A 1 97 ? 1.972 -11.821 -14.786 1.00 89.69 97 GLN A N 1
ATOM 759 C CA . GLN A 1 97 ? 2.935 -12.698 -15.462 1.00 89.69 97 GLN A CA 1
ATOM 760 C C . GLN A 1 97 ? 2.854 -12.573 -16.988 1.00 89.69 97 GLN A C 1
ATOM 762 O O . GLN A 1 97 ? 3.876 -12.651 -17.660 1.00 89.69 97 GLN A O 1
ATOM 767 N N . VAL A 1 98 ? 1.653 -12.350 -17.529 1.00 91.12 98 VAL A N 1
ATOM 768 C CA . VAL A 1 98 ? 1.418 -12.290 -18.979 1.00 91.12 98 VAL A CA 1
ATOM 769 C C . VAL A 1 98 ? 1.582 -10.872 -19.528 1.00 91.12 98 VAL A C 1
ATOM 771 O O . VAL A 1 98 ? 2.294 -10.669 -20.505 1.00 91.12 98 VAL A O 1
ATOM 774 N N . ALA A 1 99 ? 0.929 -9.888 -18.907 1.00 91.38 99 ALA A N 1
ATOM 775 C CA . ALA A 1 99 ? 0.809 -8.517 -19.412 1.00 91.38 99 ALA A CA 1
ATOM 776 C C . ALA A 1 99 ? 1.818 -7.533 -18.793 1.00 91.38 99 ALA A C 1
ATOM 778 O O . ALA A 1 99 ? 1.836 -6.360 -19.162 1.00 91.38 99 ALA A O 1
ATOM 779 N N . GLY A 1 100 ? 2.603 -7.977 -17.809 1.00 92.44 100 GLY A N 1
ATOM 780 C CA . GLY A 1 100 ? 3.519 -7.122 -17.065 1.00 92.44 100 GLY A CA 1
ATOM 781 C C . GLY A 1 100 ? 2.837 -6.270 -15.995 1.00 92.44 100 GLY A C 1
ATOM 782 O O . GLY A 1 100 ? 1.612 -6.143 -15.917 1.00 92.44 100 GLY A O 1
ATOM 783 N N . PHE A 1 101 ? 3.653 -5.659 -15.139 1.00 92.06 101 PHE A N 1
ATOM 784 C CA . PHE A 1 101 ? 3.219 -4.889 -13.975 1.00 92.06 101 PHE A CA 1
ATOM 785 C C . PHE A 1 101 ? 2.330 -3.702 -14.354 1.00 92.06 101 PHE A C 1
ATOM 787 O O . PHE A 1 101 ? 1.293 -3.488 -13.728 1.00 92.06 101 PHE A O 1
ATOM 794 N N . TYR A 1 102 ? 2.725 -2.921 -15.363 1.00 90.81 102 TYR A N 1
ATOM 795 C CA . TYR A 1 102 ? 2.068 -1.649 -15.668 1.00 90.81 102 TYR A CA 1
ATOM 796 C C . TYR A 1 10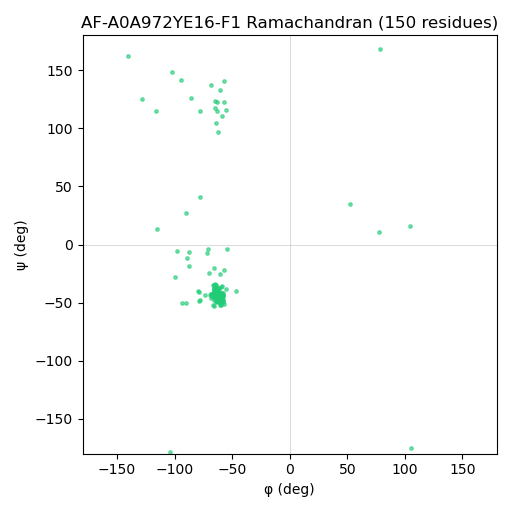2 ? 0.624 -1.854 -16.153 1.00 90.81 102 TYR A C 1
ATOM 798 O O . TYR A 1 102 ? -0.310 -1.292 -15.575 1.00 90.81 102 TYR A O 1
ATOM 806 N N . LEU A 1 103 ? 0.428 -2.720 -17.155 1.00 92.44 103 LEU A N 1
ATOM 807 C CA . LEU A 1 103 ? -0.900 -3.047 -17.682 1.00 92.44 103 LEU A CA 1
ATOM 808 C C . LEU A 1 103 ? -1.746 -3.802 -16.657 1.00 92.44 103 LEU A C 1
ATOM 810 O O . LEU A 1 103 ? -2.904 -3.437 -16.444 1.00 92.44 103 LEU A O 1
ATOM 814 N N . ALA A 1 104 ? -1.178 -4.807 -15.981 1.00 94.88 104 ALA A N 1
ATOM 815 C CA . ALA A 1 104 ? -1.921 -5.579 -14.990 1.00 94.88 104 ALA A CA 1
ATOM 816 C C . ALA A 1 104 ? -2.411 -4.696 -13.833 1.00 94.88 104 ALA A C 1
ATOM 818 O O . ALA A 1 104 ? -3.568 -4.811 -13.433 1.00 94.88 104 ALA A O 1
ATOM 819 N N . THR A 1 105 ? -1.575 -3.774 -13.339 1.00 94.06 105 THR A N 1
ATOM 820 C CA . THR A 1 105 ? -1.945 -2.854 -12.248 1.00 94.06 105 THR A CA 1
ATOM 821 C C . THR A 1 105 ? -3.019 -1.875 -12.700 1.00 94.06 105 THR A C 1
ATOM 823 O O . THR A 1 105 ? -3.993 -1.660 -11.980 1.00 94.06 105 THR A O 1
ATOM 826 N N . GLY A 1 106 ? -2.884 -1.311 -13.906 1.00 94.56 106 GLY A N 1
ATOM 827 C CA . GLY A 1 106 ? -3.890 -0.417 -14.476 1.00 94.56 106 GLY A CA 1
ATOM 828 C C . GLY A 1 106 ? -5.260 -1.091 -14.594 1.00 94.56 106 GLY A C 1
ATOM 829 O O . GLY A 1 106 ? -6.255 -0.550 -14.107 1.00 94.56 106 GLY A O 1
ATOM 830 N N . ILE A 1 107 ? -5.306 -2.301 -15.163 1.00 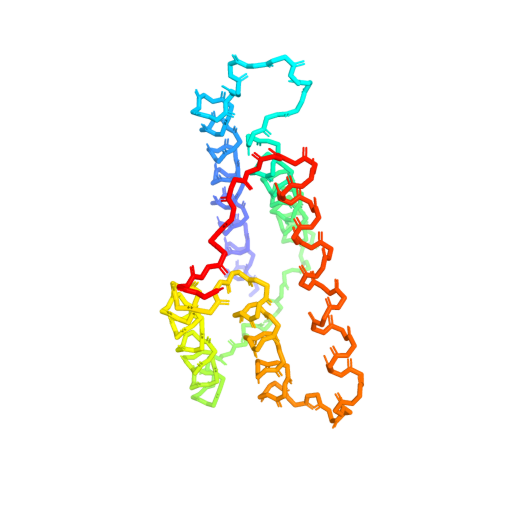95.12 107 ILE A N 1
ATOM 831 C CA . ILE A 1 107 ? -6.539 -3.090 -15.303 1.00 95.12 107 ILE A CA 1
ATOM 832 C C . ILE A 1 107 ? -7.109 -3.451 -13.928 1.00 95.12 107 ILE A C 1
ATOM 834 O O . ILE A 1 107 ? -8.298 -3.241 -13.685 1.00 95.12 107 ILE A O 1
ATOM 838 N N . PHE A 1 108 ? -6.273 -3.943 -13.012 1.00 96.12 108 PHE A N 1
ATOM 839 C CA . PHE A 1 108 ? -6.690 -4.313 -11.660 1.00 96.12 108 PHE A CA 1
ATOM 840 C C . PHE A 1 108 ? -7.325 -3.136 -10.911 1.00 96.12 108 PHE A C 1
ATOM 842 O O . PHE A 1 108 ? -8.426 -3.273 -10.366 1.00 96.12 108 PHE A O 1
ATOM 849 N N . LEU A 1 109 ? -6.672 -1.969 -10.917 1.00 95.44 109 LEU A N 1
ATOM 850 C CA . LEU A 1 109 ? -7.185 -0.765 -10.266 1.00 95.44 109 LEU A CA 1
ATOM 851 C C . LEU A 1 109 ? -8.486 -0.295 -10.914 1.00 95.44 109 LEU A C 1
ATOM 853 O O . LEU A 1 109 ? -9.450 -0.010 -10.203 1.00 95.44 109 LEU A O 1
ATOM 857 N N . PHE A 1 110 ? -8.540 -0.262 -12.246 1.00 95.88 110 PHE A N 1
ATOM 858 C CA . PHE A 1 110 ? -9.732 0.159 -12.971 1.00 95.88 110 PHE A CA 1
ATOM 859 C C . PHE A 1 110 ? -10.935 -0.737 -12.652 1.00 95.88 110 PHE A C 1
ATOM 861 O O . PHE A 1 110 ? -11.988 -0.242 -12.242 1.00 95.88 110 PHE A O 1
ATOM 868 N N . VAL A 1 111 ? -10.773 -2.058 -12.777 1.00 95.75 111 VAL A N 1
ATOM 869 C CA . VAL A 1 111 ? -11.838 -3.040 -12.517 1.00 95.75 111 VAL A CA 1
ATOM 870 C C . VAL A 1 111 ? -12.289 -2.973 -11.061 1.00 95.75 111 VAL A C 1
ATOM 872 O O . VAL A 1 111 ? -13.491 -2.914 -10.795 1.00 95.75 111 VAL A O 1
ATOM 875 N N . THR A 1 112 ? -11.347 -2.906 -10.120 1.00 94.69 112 THR A N 1
ATOM 876 C CA . THR A 1 112 ? -11.660 -2.842 -8.688 1.00 94.69 112 THR A CA 1
ATOM 877 C C . THR A 1 112 ? -12.422 -1.563 -8.345 1.00 94.69 112 THR A C 1
ATOM 879 O O . THR A 1 112 ? -13.473 -1.628 -7.710 1.00 94.69 112 THR A O 1
ATOM 882 N N . MET A 1 113 ? -11.972 -0.398 -8.818 1.00 94.00 113 MET A N 1
ATOM 883 C CA . MET A 1 113 ? -12.662 0.877 -8.579 1.00 94.00 113 MET A CA 1
ATOM 884 C C . MET A 1 113 ? -14.064 0.898 -9.198 1.00 94.00 113 MET A C 1
ATOM 886 O O . MET A 1 113 ? -15.022 1.325 -8.545 1.00 94.00 113 MET A O 1
ATOM 890 N N . LYS A 1 114 ? -14.221 0.391 -10.428 1.00 94.25 114 LYS A N 1
ATOM 891 C CA . LYS A 1 114 ? -15.541 0.253 -11.063 1.00 94.25 114 LYS A CA 1
ATOM 892 C C . LYS A 1 114 ? -16.456 -0.665 -10.261 1.00 94.25 114 LYS A C 1
ATOM 894 O O . LYS A 1 114 ? -17.610 -0.305 -10.035 1.00 94.25 114 LYS A O 1
ATOM 899 N N . PHE A 1 115 ? -15.944 -1.802 -9.798 1.00 93.38 115 PHE A N 1
ATOM 900 C CA . PHE A 1 115 ? -16.700 -2.753 -8.987 1.00 93.38 115 PHE A CA 1
ATOM 901 C C . PHE A 1 115 ? -17.114 -2.168 -7.628 1.00 93.38 115 PHE A C 1
ATOM 903 O O . PHE A 1 115 ? -18.236 -2.396 -7.174 1.00 93.38 115 PHE A O 1
ATOM 910 N N . LEU A 1 116 ? -16.258 -1.347 -7.011 1.00 90.50 116 LEU A N 1
ATOM 911 C CA . LEU A 1 116 ? -16.569 -0.623 -5.771 1.00 90.50 116 LEU A CA 1
ATOM 912 C C . LEU A 1 116 ? -17.574 0.528 -5.967 1.00 90.50 116 LEU A C 1
ATOM 914 O O . LEU A 1 116 ? -18.055 1.088 -4.982 1.00 90.50 116 LEU A O 1
ATOM 918 N N . GLY A 1 117 ? -17.942 0.854 -7.210 1.00 89.19 117 GLY A N 1
ATOM 919 C CA . GLY A 1 117 ? -19.010 1.803 -7.523 1.00 89.19 117 GLY A CA 1
ATOM 920 C C . GLY A 1 117 ? -18.542 3.182 -7.991 1.00 89.19 117 GLY A C 1
ATOM 921 O O . GLY A 1 117 ? -19.355 4.111 -8.011 1.00 89.19 117 GLY A O 1
ATOM 922 N N . LEU A 1 118 ? -17.276 3.347 -8.401 1.00 89.38 118 LEU A N 1
ATOM 923 C CA . LEU A 1 118 ? -16.832 4.599 -9.023 1.00 89.38 118 LEU A CA 1
ATOM 924 C C . LEU A 1 118 ? -17.591 4.828 -10.346 1.00 89.38 118 LEU A C 1
ATOM 926 O O . LEU A 1 118 ? -17.480 4.067 -11.316 1.00 89.38 118 LEU A O 1
ATOM 930 N N . LYS A 1 119 ? -18.408 5.887 -10.389 1.00 86.50 119 LYS A N 1
ATOM 931 C CA . LYS A 1 119 ? -19.317 6.136 -11.521 1.00 86.50 119 LYS A CA 1
ATOM 932 C C . LYS A 1 119 ? -18.580 6.635 -12.765 1.00 86.50 119 LYS A C 1
ATOM 934 O O . LYS A 1 119 ? -18.840 6.141 -13.859 1.00 86.50 119 LYS A O 1
ATOM 939 N N . SER A 1 120 ? -17.640 7.566 -12.601 1.00 92.50 120 SER A N 1
ATOM 940 C CA . SER A 1 120 ? -16.948 8.208 -13.724 1.00 92.50 120 SER A CA 1
ATOM 941 C C . SER A 1 120 ? -15.856 7.315 -14.315 1.00 92.50 120 SER A C 1
ATOM 943 O O . SER A 1 120 ? -14.849 7.034 -13.666 1.00 92.50 120 SER A O 1
ATOM 945 N N . TYR A 1 121 ? -16.043 6.893 -15.567 1.00 91.31 121 TYR A N 1
ATOM 946 C CA . TYR A 1 121 ? -15.057 6.100 -16.309 1.00 91.31 121 TYR A CA 1
ATOM 947 C C . TYR A 1 121 ? -13.758 6.869 -16.543 1.00 91.31 121 TYR A C 1
ATOM 949 O O . TYR A 1 121 ? -12.682 6.316 -16.353 1.00 91.31 121 TYR A O 1
ATOM 957 N N . LEU A 1 122 ? -13.867 8.154 -16.886 1.00 92.81 122 LEU A N 1
ATOM 958 C CA . LEU A 1 122 ? -12.720 9.003 -17.195 1.00 92.81 122 LEU A CA 1
ATOM 959 C C . LEU A 1 122 ? -11.864 9.242 -15.945 1.00 92.81 122 LEU A C 1
ATOM 961 O O . LEU A 1 122 ? -10.651 9.065 -15.989 1.00 92.81 122 LEU A O 1
ATOM 965 N N . VAL A 1 123 ? -12.498 9.532 -14.802 1.00 92.62 123 VAL A N 1
ATOM 966 C CA . VAL A 1 123 ? -11.782 9.657 -13.520 1.00 92.62 123 VAL A CA 1
ATOM 967 C C . VAL A 1 123 ? -11.140 8.329 -13.135 1.00 92.62 123 VAL A C 1
ATOM 969 O O . VAL A 1 123 ? -9.976 8.314 -12.752 1.00 92.62 123 VAL A O 1
ATOM 972 N N . THR A 1 124 ? -11.862 7.213 -13.279 1.00 93.88 124 THR A N 1
ATOM 973 C CA . THR A 1 124 ? -11.313 5.891 -12.942 1.00 93.88 124 THR A CA 1
ATOM 974 C C . THR A 1 124 ? -10.070 5.584 -13.774 1.00 93.88 124 THR A C 1
ATOM 976 O O . THR A 1 124 ? -9.060 5.185 -13.209 1.00 93.88 124 THR A O 1
ATOM 979 N N . LEU A 1 125 ? -10.123 5.826 -15.089 1.00 94.06 125 LEU A N 1
ATOM 980 C CA . LEU A 1 125 ? -9.016 5.578 -16.013 1.00 94.06 125 LEU A CA 1
ATOM 981 C C . LEU A 1 125 ? -7.786 6.431 -15.677 1.00 94.06 125 LEU A C 1
ATOM 983 O O . LEU A 1 125 ? -6.675 5.904 -15.587 1.00 94.06 125 LEU A O 1
ATOM 987 N N . ILE A 1 126 ? -7.987 7.735 -15.456 1.00 95.44 126 ILE A N 1
ATOM 988 C CA . ILE A 1 126 ? -6.901 8.657 -15.104 1.00 95.44 126 ILE A CA 1
ATOM 989 C C . ILE A 1 126 ? -6.271 8.248 -13.777 1.00 95.44 126 ILE A C 1
ATOM 991 O O . ILE A 1 126 ? -5.050 8.154 -13.686 1.00 95.44 126 ILE A O 1
ATOM 995 N N . VAL A 1 127 ? -7.086 7.979 -12.754 1.00 94.31 127 VAL A N 1
ATOM 996 C CA . VAL A 1 127 ? -6.580 7.600 -11.432 1.00 94.31 127 VAL A CA 1
ATOM 997 C C . VAL A 1 127 ? -5.837 6.268 -11.508 1.00 94.31 127 VAL A C 1
ATOM 999 O O . VAL A 1 127 ? -4.725 6.184 -10.994 1.00 94.31 127 VAL A O 1
ATOM 1002 N N . SER A 1 128 ? -6.378 5.252 -12.188 1.00 94.56 128 SER A N 1
ATOM 1003 C CA . SER A 1 128 ? -5.693 3.962 -12.332 1.00 94.56 128 SER A CA 1
ATOM 1004 C C . SER A 1 128 ? -4.351 4.096 -13.053 1.00 94.56 128 SER A C 1
ATOM 1006 O O . SER A 1 128 ? -3.363 3.525 -12.598 1.00 94.56 128 SER A O 1
ATOM 1008 N N . ALA A 1 129 ? -4.288 4.882 -14.134 1.00 94.50 129 ALA A N 1
ATOM 1009 C CA . ALA A 1 129 ? -3.052 5.098 -14.884 1.00 94.50 129 ALA A CA 1
ATOM 1010 C C . ALA A 1 129 ? -2.028 5.910 -14.075 1.00 94.50 129 ALA A C 1
ATOM 1012 O O . ALA A 1 129 ? -0.848 5.560 -14.028 1.00 94.50 129 ALA A O 1
ATOM 1013 N N . CYS A 1 130 ? -2.482 6.962 -13.392 1.00 96.19 130 CYS A N 1
ATOM 1014 C CA . CYS A 1 130 ? -1.638 7.810 -12.557 1.00 96.19 130 CYS A CA 1
ATOM 1015 C C . CYS A 1 130 ? -1.031 7.015 -11.395 1.00 96.19 130 CYS A C 1
ATOM 1017 O O . CYS A 1 130 ? 0.186 7.014 -11.216 1.00 96.19 130 CYS A O 1
ATOM 1019 N N . VAL A 1 131 ? -1.854 6.261 -10.658 1.00 94.94 131 VAL A N 1
ATOM 1020 C CA . VAL A 1 131 ? -1.383 5.424 -9.547 1.00 94.94 131 VAL A CA 1
ATOM 1021 C C . VAL A 1 131 ? -0.419 4.348 -10.049 1.00 94.94 131 VAL A C 1
ATOM 1023 O O . VAL A 1 131 ? 0.657 4.201 -9.472 1.00 94.94 131 VAL A O 1
ATOM 1026 N N . ALA A 1 132 ? -0.739 3.646 -11.143 1.00 94.25 132 ALA A N 1
ATOM 1027 C CA . ALA A 1 132 ? 0.167 2.652 -11.725 1.00 94.25 132 ALA A CA 1
ATOM 1028 C C . ALA A 1 132 ? 1.525 3.267 -12.116 1.00 94.25 132 ALA A C 1
ATOM 1030 O O . ALA A 1 132 ? 2.567 2.687 -11.816 1.00 94.25 132 ALA A O 1
ATOM 1031 N N . THR A 1 133 ? 1.524 4.467 -12.705 1.00 94.38 133 THR A N 1
ATOM 1032 C CA . THR A 1 133 ? 2.744 5.201 -13.084 1.00 94.38 133 THR A CA 1
ATOM 1033 C C . THR A 1 133 ? 3.574 5.606 -11.872 1.00 94.38 133 THR A C 1
ATOM 1035 O O . THR A 1 133 ? 4.785 5.390 -11.861 1.00 94.38 133 THR A O 1
ATOM 1038 N N . ILE A 1 134 ? 2.940 6.161 -10.835 1.00 94.81 134 ILE A N 1
ATOM 1039 C CA . ILE A 1 134 ? 3.627 6.576 -9.606 1.00 94.81 134 ILE A CA 1
ATOM 1040 C C . ILE A 1 134 ? 4.280 5.365 -8.938 1.00 94.81 134 ILE A C 1
ATOM 1042 O O . ILE A 1 134 ? 5.466 5.408 -8.613 1.00 94.81 134 ILE A O 1
ATOM 1046 N N . VAL A 1 135 ? 3.533 4.269 -8.774 1.00 92.38 135 VAL A N 1
ATOM 1047 C CA . VAL A 1 135 ? 4.063 3.050 -8.151 1.00 92.38 135 VAL A CA 1
ATOM 1048 C C . VAL A 1 135 ? 5.194 2.468 -8.999 1.00 92.38 135 VAL A C 1
ATOM 1050 O O . VAL A 1 135 ? 6.255 2.155 -8.464 1.00 92.38 135 VAL A O 1
ATOM 1053 N N . PHE A 1 136 ? 5.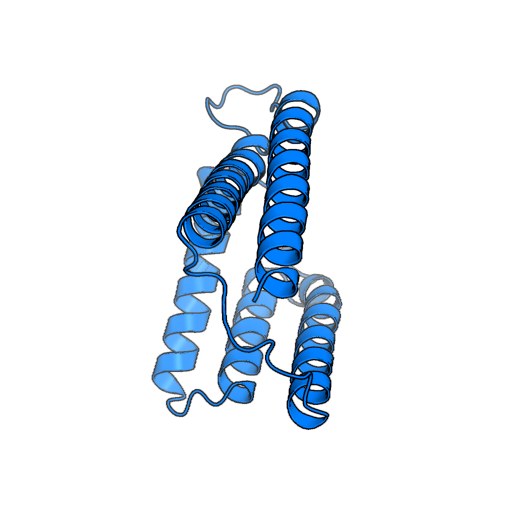030 2.396 -10.320 1.00 91.69 136 PHE A N 1
ATOM 1054 C CA . PHE A 1 136 ? 6.093 1.950 -11.219 1.00 91.69 136 PHE A CA 1
ATOM 1055 C C . PHE A 1 136 ? 7.360 2.807 -11.090 1.00 91.69 136 PHE A C 1
ATOM 1057 O O . PHE A 1 136 ? 8.457 2.262 -10.995 1.00 91.69 136 PHE A O 1
ATOM 1064 N N . GLY A 1 137 ? 7.227 4.134 -11.020 1.00 90.75 137 GLY A N 1
ATOM 1065 C CA . GLY A 1 137 ? 8.349 5.051 -10.814 1.00 90.75 137 GLY A CA 1
ATOM 1066 C C . GLY A 1 137 ? 9.054 4.829 -9.473 1.00 90.75 137 GLY A C 1
ATOM 1067 O O . GLY A 1 137 ? 10.283 4.749 -9.431 1.00 90.75 137 GLY A O 1
ATOM 1068 N N . ILE A 1 138 ? 8.295 4.650 -8.388 1.00 89.50 138 ILE A N 1
ATOM 1069 C CA . ILE A 1 138 ? 8.860 4.347 -7.065 1.00 89.50 138 ILE A CA 1
ATOM 1070 C C . ILE A 1 138 ? 9.670 3.048 -7.120 1.00 89.50 138 ILE A C 1
ATOM 1072 O O . ILE A 1 138 ? 10.820 3.018 -6.693 1.00 89.50 138 ILE A O 1
ATOM 1076 N N . PHE A 1 139 ? 9.117 1.973 -7.675 1.00 87.81 139 PHE A N 1
ATOM 1077 C CA . PHE A 1 139 ? 9.792 0.676 -7.647 1.00 87.81 139 PHE A CA 1
ATOM 1078 C C . PHE A 1 139 ? 10.917 0.560 -8.682 1.00 87.81 139 PHE A C 1
ATOM 1080 O O . PHE A 1 139 ? 12.026 0.170 -8.321 1.00 87.81 139 PHE A O 1
ATOM 1087 N N . LYS A 1 140 ? 10.684 0.942 -9.943 1.00 87.75 140 LYS A N 1
ATOM 1088 C CA . LYS A 1 140 ? 11.672 0.795 -11.025 1.00 87.75 140 LYS A CA 1
ATOM 1089 C C . LYS A 1 140 ? 12.754 1.873 -10.995 1.00 87.75 140 LYS A C 1
ATOM 1091 O O . LYS A 1 140 ? 13.916 1.560 -11.228 1.00 87.75 140 LYS A O 1
ATOM 1096 N N . VAL A 1 141 ? 12.402 3.134 -10.729 1.00 86.00 141 VAL A N 1
ATOM 1097 C CA . VAL A 1 141 ? 13.357 4.258 -10.816 1.00 86.00 141 VAL A CA 1
ATOM 1098 C C . VAL A 1 141 ? 13.991 4.554 -9.462 1.00 86.00 141 VAL A C 1
ATOM 1100 O O . VAL A 1 141 ? 15.216 4.637 -9.372 1.00 86.00 141 VAL A O 1
ATOM 1103 N N . PHE A 1 142 ? 13.181 4.696 -8.408 1.00 85.19 142 PHE A N 1
ATOM 1104 C CA . PHE A 1 142 ? 13.686 5.076 -7.085 1.00 85.19 142 PHE A CA 1
ATOM 1105 C C . PHE A 1 142 ? 14.316 3.890 -6.342 1.00 85.19 142 PHE A C 1
ATOM 1107 O O . PHE A 1 142 ? 15.449 3.994 -5.877 1.00 85.19 142 PHE A O 1
ATOM 1114 N N . LEU A 1 143 ? 13.625 2.748 -6.284 1.00 83.44 143 LEU A N 1
ATOM 1115 C CA . LEU A 1 143 ? 14.112 1.544 -5.597 1.00 83.44 143 LEU A CA 1
ATOM 1116 C C . LEU A 1 143 ? 14.940 0.613 -6.497 1.00 83.44 143 LEU A C 1
ATOM 1118 O O . LEU A 1 143 ? 15.585 -0.296 -5.981 1.00 83.44 143 LEU A O 1
ATOM 1122 N N . LYS A 1 144 ? 14.939 0.831 -7.822 1.00 83.62 144 LYS A N 1
ATOM 1123 C CA . LYS A 1 144 ? 15.637 -0.002 -8.824 1.00 83.62 144 LYS A CA 1
ATOM 1124 C C . LYS A 1 144 ? 15.313 -1.498 -8.713 1.00 83.62 144 LYS A C 1
ATOM 1126 O O . LYS A 1 144 ? 16.164 -2.350 -8.957 1.00 83.62 144 LYS A O 1
ATOM 1131 N N . ILE A 1 145 ? 14.072 -1.813 -8.354 1.00 83.56 145 ILE A N 1
ATOM 1132 C CA . ILE A 1 145 ? 13.566 -3.181 -8.269 1.00 83.56 145 ILE A CA 1
ATOM 1133 C C . ILE A 1 145 ? 13.071 -3.592 -9.662 1.00 83.56 145 ILE A C 1
ATOM 1135 O O . ILE A 1 145 ? 12.248 -2.874 -10.242 1.00 83.56 145 ILE A O 1
ATOM 1139 N N . PRO A 1 146 ? 13.544 -4.725 -10.217 1.00 84.50 146 PRO A N 1
ATOM 1140 C CA . PRO A 1 146 ? 13.028 -5.229 -11.480 1.00 84.50 146 PRO A CA 1
ATOM 1141 C C . PRO A 1 146 ? 11.561 -5.627 -11.302 1.00 84.50 146 PRO A C 1
ATOM 1143 O O . PRO A 1 146 ? 11.217 -6.427 -10.433 1.00 84.50 146 PRO A O 1
ATOM 1146 N N . LEU A 1 147 ? 10.693 -5.045 -12.125 1.00 87.31 147 LEU A N 1
ATOM 1147 C CA . LEU A 1 147 ? 9.274 -5.380 -12.178 1.00 87.31 147 LEU A CA 1
ATOM 1148 C C . LEU A 1 147 ? 9.009 -6.274 -13.395 1.00 87.31 147 LEU A C 1
ATOM 1150 O O . LEU A 1 147 ? 9.682 -6.098 -14.410 1.00 87.31 147 LEU A O 1
ATOM 1154 N N . PRO A 1 148 ? 8.027 -7.192 -13.333 1.00 88.06 148 PRO A N 1
ATOM 1155 C CA . PRO A 1 148 ? 7.646 -7.997 -14.488 1.00 88.06 148 PRO A CA 1
ATOM 1156 C C . PRO A 1 148 ? 7.238 -7.101 -15.658 1.00 88.06 148 PRO A C 1
ATOM 1158 O O . PRO A 1 148 ? 6.334 -6.277 -15.516 1.00 88.06 148 PRO A O 1
ATOM 1161 N N . GLU A 1 149 ? 7.897 -7.252 -16.802 1.00 84.62 149 GLU A N 1
ATOM 1162 C CA . GLU A 1 149 ? 7.571 -6.482 -18.011 1.00 84.62 149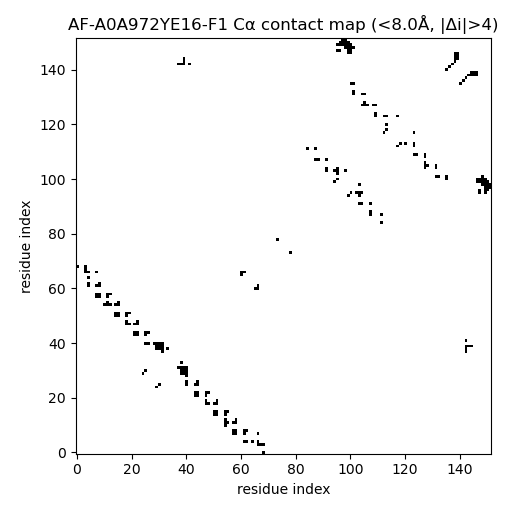 GLU A CA 1
ATOM 1163 C C . GLU A 1 149 ? 6.481 -7.168 -18.848 1.00 84.62 149 GLU A C 1
ATOM 1165 O O . GLU A 1 149 ? 5.758 -6.489 -19.564 1.00 84.62 149 GLU A O 1
ATOM 1170 N N . GLY A 1 150 ? 6.254 -8.467 -18.623 1.00 83.06 150 GLY A N 1
ATOM 1171 C CA . GLY A 1 150 ? 5.279 -9.286 -19.343 1.00 83.06 150 GLY A CA 1
ATOM 1172 C C . GLY A 1 150 ? 5.957 -10.230 -20.331 1.00 83.06 150 GLY A C 1
ATOM 1173 O O . GLY A 1 150 ? 7.183 -10.334 -20.362 1.00 83.06 150 GLY A O 1
ATOM 1174 N N . LEU A 1 151 ? 5.148 -10.953 -21.104 1.00 78.75 151 LEU A N 1
ATOM 1175 C CA . LEU A 1 151 ? 5.622 -11.856 -22.161 1.00 78.75 151 LEU A CA 1
ATOM 1176 C C . LEU A 1 151 ? 5.819 -11.154 -23.516 1.00 78.75 151 LEU A C 1
ATOM 1178 O O . LEU A 1 151 ? 6.304 -11.791 -24.450 1.00 78.75 151 LEU A O 1
ATOM 1182 N N . PHE A 1 152 ? 5.428 -9.882 -23.630 1.00 58.09 152 PHE A N 1
ATOM 1183 C CA . PHE A 1 152 ? 5.427 -9.099 -24.867 1.00 58.09 152 PHE A CA 1
ATOM 1184 C C . PHE A 1 152 ? 6.006 -7.708 -24.629 1.00 58.09 152 PHE A C 1
ATOM 1186 O O . PHE A 1 152 ? 5.706 -7.141 -23.553 1.00 58.09 152 PHE A O 1
#

Mean predicted aligned error: 7.35 Å

Radius of gyration: 19.25 Å; Cα contacts (8 Å, |Δi|>4): 138; chains: 1; bounding box: 50×24×53 Å

Solvent-accessible surface area (backbone atoms only — not comparable to full-atom values): 7978 Å² total; per-residue (Å²): 116,69,69,48,28,55,50,39,36,52,51,16,52,52,41,33,53,51,17,53,50,45,32,54,49,24,59,73,74,29,61,52,95,54,100,58,98,59,32,66,21,50,61,52,34,55,52,19,54,53,41,31,53,53,18,51,53,41,30,53,34,21,74,73,68,64,36,71,88,66,78,81,70,85,43,70,70,57,51,52,51,52,54,51,54,50,50,49,56,54,51,32,58,58,38,21,61,50,54,2,45,62,56,23,42,25,52,43,44,34,53,49,43,46,74,77,59,56,80,54,64,69,59,41,50,51,50,19,48,50,51,34,50,53,53,47,44,46,38,49,67,68,41,60,44,90,68,57,66,34,77,112

Foldseek 3Di:
DVVLLVVLLVVLVVQLVVLVVQLVCLVVPFPDPDDDPDAPSPVSNVVSVVSNVVSVVSNVCSVVVVRDPDDPDCDPVNVVLVVVLVVLVVVLVVCCQAQNQLVSQLVSQLVNCVSVPDPDSVVSNVVSNVVSVVVCCCVCPVNVHDTRNHPD

Nearest PDB structures (foldseek):
  7qho-assembly1_A  TM=2.439E-01  e=5.678E+00  Corynebacterium glutamicum ATCC 13032
  8tn6-assembly1_C  TM=2.946E-01  e=8.583E+00  synthetic construct